Protein AF-A0A507ZYB2-F1 (afdb_monomer)

Secondary structure (DSSP, 8-state):
-----SS--EEEETTTTEEEEEEEETTEEEEEEEPPP----EEEEEEEE-SS-EEEEEEEEEE-TTS-EEEEEEEEETTSSSSB-STT-B-SSSEEEEEEEEETTTTEEEEEE-S-----S-------TTTS-EEEHHHHHHHHHHHHHHT---

Organism: NCBI:txid2576776

Structure (mmCIF, N/CA/C/O backbone):
data_AF-A0A507ZYB2-F1
#
_entry.id   AF-A0A507ZYB2-F1
#
loop_
_atom_site.group_PDB
_atom_site.id
_atom_site.type_symbol
_atom_site.label_atom_id
_atom_site.label_alt_id
_atom_site.label_comp_id
_atom_site.label_asym_id
_atom_site.label_entity_id
_atom_site.label_seq_id
_atom_site.pdbx_PDB_ins_code
_atom_site.Cartn_x
_atom_site.Cartn_y
_atom_site.Cartn_z
_atom_site.occupancy
_atom_site.B_iso_or_equiv
_atom_site.auth_seq_id
_atom_site.auth_comp_id
_atom_site.auth_asym_id
_atom_site.auth_atom_id
_atom_site.pdbx_PDB_model_num
ATOM 1 N N . MET A 1 1 ? -9.952 5.976 -28.959 1.00 31.30 1 MET A N 1
ATOM 2 C CA . MET A 1 1 ? -9.855 7.188 -28.115 1.00 31.30 1 MET A CA 1
ATOM 3 C C . MET A 1 1 ? -8.504 7.166 -27.420 1.00 31.30 1 MET A C 1
ATOM 5 O O . MET A 1 1 ? -8.215 6.143 -26.807 1.00 31.30 1 MET A O 1
ATOM 9 N N . PRO A 1 2 ? -7.665 8.209 -27.524 1.00 32.03 2 PRO A N 1
ATOM 10 C CA . PRO A 1 2 ? -6.425 8.258 -26.761 1.00 32.03 2 PRO A CA 1
ATOM 11 C C . PRO A 1 2 ? -6.791 8.475 -25.289 1.00 32.03 2 PRO A C 1
ATOM 13 O O . PRO A 1 2 ? -7.413 9.476 -24.935 1.00 32.03 2 PRO A O 1
ATOM 16 N N . ARG A 1 3 ? -6.480 7.497 -24.436 1.00 32.22 3 ARG A N 1
ATOM 17 C CA . ARG A 1 3 ? -6.636 7.625 -22.988 1.00 32.22 3 ARG A CA 1
ATOM 18 C C . ARG A 1 3 ? -5.565 8.598 -22.488 1.00 32.22 3 ARG A C 1
ATOM 20 O O . ARG A 1 3 ? -4.440 8.189 -22.238 1.00 32.22 3 ARG A O 1
ATOM 27 N N . LEU A 1 4 ? -5.912 9.875 -22.329 1.00 31.95 4 LEU A N 1
ATOM 28 C CA . LEU A 1 4 ? -5.226 10.729 -21.358 1.00 31.95 4 LEU A CA 1
ATOM 29 C C . LEU A 1 4 ? -5.661 10.255 -19.961 1.00 31.95 4 LEU A C 1
ATOM 31 O O . LEU A 1 4 ? -6.608 10.778 -19.383 1.00 31.95 4 LEU A O 1
ATOM 35 N N . GLY A 1 5 ? -5.036 9.189 -19.463 1.00 37.12 5 GLY A N 1
ATOM 36 C CA . GLY A 1 5 ? -5.221 8.691 -18.103 1.00 37.12 5 GLY A CA 1
ATOM 37 C C . GLY A 1 5 ? -3.975 9.008 -17.295 1.00 37.12 5 GLY A C 1
ATOM 38 O O . GLY A 1 5 ? -2.918 8.462 -17.572 1.00 37.12 5 GLY A O 1
ATOM 39 N N . LEU A 1 6 ? -4.094 9.889 -16.305 1.00 44.19 6 LEU A N 1
ATOM 40 C CA . LEU A 1 6 ? -3.002 10.316 -15.421 1.00 44.19 6 LEU A CA 1
ATOM 41 C C . LEU A 1 6 ? -2.435 9.201 -14.517 1.00 44.19 6 LEU A C 1
ATOM 43 O O . LEU A 1 6 ? -1.551 9.482 -13.715 1.00 44.19 6 LEU A O 1
ATOM 47 N N . TYR A 1 7 ? -2.894 7.953 -14.651 1.00 59.56 7 TYR A N 1
ATOM 48 C CA . TYR A 1 7 ? -2.364 6.801 -13.928 1.00 59.56 7 TYR A CA 1
ATOM 49 C C . TYR A 1 7 ? -2.423 5.535 -14.790 1.00 59.56 7 TYR A C 1
ATOM 51 O O . TYR A 1 7 ? -3.484 5.124 -15.260 1.00 59.56 7 TYR A O 1
ATOM 59 N N . ASP A 1 8 ? -1.254 4.933 -14.963 1.00 77.19 8 ASP A N 1
ATOM 60 C CA . ASP A 1 8 ? -1.041 3.563 -15.422 1.00 77.19 8 ASP A CA 1
ATOM 61 C C . ASP A 1 8 ? -1.868 2.564 -14.581 1.00 77.19 8 ASP A C 1
ATOM 63 O O . ASP A 1 8 ? -1.785 2.625 -13.346 1.00 77.19 8 ASP A O 1
ATOM 67 N N . PRO A 1 9 ? -2.655 1.651 -15.191 1.00 86.50 9 PRO A N 1
ATOM 68 C CA . PRO A 1 9 ? -3.398 0.630 -14.456 1.00 86.50 9 PRO A CA 1
ATOM 69 C C . PRO A 1 9 ? -2.505 -0.184 -13.515 1.00 86.50 9 PRO A C 1
ATOM 71 O O . PRO A 1 9 ? -1.405 -0.603 -13.883 1.00 86.50 9 PRO A O 1
ATOM 74 N N . MET A 1 10 ? -3.004 -0.437 -12.306 1.00 86.75 10 MET A N 1
ATOM 75 C CA . MET A 1 10 ? -2.364 -1.300 -11.320 1.00 86.75 10 MET A CA 1
ATOM 76 C C . MET A 1 10 ? -3.315 -2.432 -10.940 1.00 86.75 10 MET A C 1
ATOM 78 O O . MET A 1 10 ? -4.501 -2.205 -10.707 1.00 86.75 10 MET A O 1
ATOM 82 N N . TYR A 1 11 ? -2.776 -3.642 -10.874 1.00 88.50 11 TYR A N 1
ATOM 83 C CA . TYR A 1 11 ? -3.479 -4.864 -10.514 1.00 88.50 11 TYR A CA 1
ATOM 84 C C . TYR A 1 11 ? -2.784 -5.498 -9.310 1.00 88.50 11 TYR A C 1
ATOM 86 O O . TYR A 1 11 ? -1.564 -5.408 -9.197 1.00 88.50 11 TYR A O 1
ATOM 94 N N . PHE A 1 12 ? -3.539 -6.165 -8.443 1.00 85.38 12 PHE A N 1
ATOM 95 C CA . PHE A 1 12 ? -2.995 -6.992 -7.368 1.00 85.38 12 PHE A CA 1
ATOM 96 C C . PHE A 1 12 ? -3.521 -8.416 -7.528 1.00 85.38 12 PHE A C 1
ATOM 98 O O . PHE A 1 12 ? -4.735 -8.628 -7.577 1.00 85.38 12 PHE A O 1
ATOM 105 N N . ASP A 1 13 ? -2.614 -9.378 -7.670 1.00 86.62 13 ASP A N 1
ATOM 106 C CA . ASP A 1 13 ? -2.951 -10.795 -7.757 1.00 86.62 13 ASP A CA 1
ATOM 107 C C . ASP A 1 13 ? -3.044 -11.386 -6.352 1.00 86.62 13 ASP A C 1
ATOM 109 O O . ASP A 1 13 ? -2.031 -11.591 -5.690 1.00 86.62 13 ASP A O 1
ATOM 113 N N . LEU A 1 14 ? -4.267 -11.685 -5.914 1.00 80.38 14 LEU A N 1
ATOM 114 C CA . LEU A 1 14 ? -4.543 -12.253 -4.593 1.00 80.38 14 LEU A CA 1
ATOM 115 C C . LEU A 1 14 ? -3.978 -13.669 -4.397 1.00 80.38 14 LEU A C 1
ATOM 117 O O . LEU A 1 14 ? -3.872 -14.108 -3.259 1.00 80.38 14 LEU A O 1
ATOM 121 N N . ASN A 1 15 ? -3.647 -14.401 -5.468 1.00 83.69 15 ASN A N 1
ATOM 122 C CA . ASN A 1 15 ? -3.144 -15.774 -5.347 1.00 83.69 15 ASN A CA 1
ATOM 123 C C . ASN A 1 15 ? -1.641 -15.815 -5.064 1.00 83.69 15 ASN A C 1
ATOM 125 O O . ASN A 1 15 ? -1.170 -16.683 -4.336 1.00 83.69 15 ASN A O 1
ATOM 129 N N . CYS A 1 16 ? -0.899 -14.900 -5.688 1.00 81.69 16 CYS A N 1
ATOM 130 C CA . CYS A 1 16 ? 0.560 -14.837 -5.610 1.00 81.69 16 CYS A CA 1
ATOM 131 C C . CYS A 1 16 ? 1.061 -13.635 -4.797 1.00 81.69 16 CYS A C 1
ATOM 133 O O . CYS A 1 16 ? 2.266 -13.499 -4.619 1.00 81.69 16 CYS A O 1
ATOM 135 N N . GLU A 1 17 ? 0.154 -12.756 -4.363 1.00 84.00 17 GLU A N 1
ATOM 136 C CA . GLU A 1 17 ? 0.425 -11.512 -3.631 1.00 84.00 17 GLU A CA 1
ATOM 137 C C . GLU A 1 17 ? 1.366 -10.554 -4.380 1.00 84.00 17 GLU A C 1
ATOM 139 O O . GLU A 1 17 ? 2.169 -9.852 -3.780 1.00 84.00 17 GLU A O 1
ATOM 144 N N . ILE A 1 18 ? 1.264 -10.493 -5.714 1.00 87.56 18 ILE A N 1
ATOM 145 C CA . ILE A 1 18 ? 2.107 -9.641 -6.572 1.00 87.56 18 ILE A CA 1
ATOM 146 C C . ILE A 1 18 ? 1.293 -8.477 -7.136 1.00 87.56 18 ILE A C 1
ATOM 148 O O . ILE A 1 18 ? 0.177 -8.660 -7.629 1.00 87.56 18 ILE A O 1
ATOM 152 N N . PHE A 1 19 ? 1.883 -7.280 -7.143 1.00 89.69 19 PHE A N 1
ATOM 153 C CA . PHE A 1 19 ? 1.341 -6.137 -7.872 1.00 89.69 19 PHE A CA 1
ATOM 154 C C . PHE A 1 19 ? 1.850 -6.128 -9.316 1.00 89.69 19 PHE A C 1
ATOM 156 O O . PHE A 1 19 ? 3.032 -6.344 -9.574 1.00 89.69 19 PHE A O 1
ATOM 163 N N . TYR A 1 20 ? 0.980 -5.803 -10.267 1.00 91.56 20 TYR A N 1
ATOM 164 C CA . TYR A 1 20 ? 1.343 -5.557 -11.659 1.00 91.56 20 TYR A CA 1
ATOM 165 C C . TYR A 1 20 ? 0.981 -4.129 -12.029 1.00 91.56 20 TYR A C 1
ATOM 167 O O . TYR A 1 20 ? -0.182 -3.742 -11.941 1.00 91.56 20 TYR A O 1
ATOM 175 N N . LYS A 1 21 ? 1.962 -3.346 -12.473 1.00 91.44 21 LYS A N 1
ATOM 176 C CA . LYS A 1 21 ? 1.737 -2.006 -13.015 1.00 91.44 21 LYS A CA 1
ATOM 177 C C . LYS A 1 21 ? 1.902 -2.034 -14.530 1.00 91.44 21 LYS A C 1
ATOM 179 O O . LYS A 1 21 ? 2.972 -2.371 -15.022 1.00 91.44 21 LYS A O 1
ATOM 184 N N . GLU A 1 22 ? 0.869 -1.670 -15.273 1.00 91.81 22 GLU A N 1
ATOM 185 C CA . GLU A 1 22 ? 0.963 -1.528 -16.725 1.00 91.81 22 GLU A CA 1
ATOM 186 C C . GLU A 1 22 ? 1.703 -0.239 -17.069 1.00 91.81 22 GLU A C 1
ATOM 188 O O . GLU A 1 22 ? 1.252 0.838 -16.718 1.00 91.81 22 GLU A O 1
ATOM 193 N N . ILE A 1 23 ? 2.834 -0.325 -17.759 1.00 90.12 23 ILE A N 1
ATOM 194 C CA . ILE A 1 23 ? 3.549 0.846 -18.267 1.00 90.12 23 ILE A CA 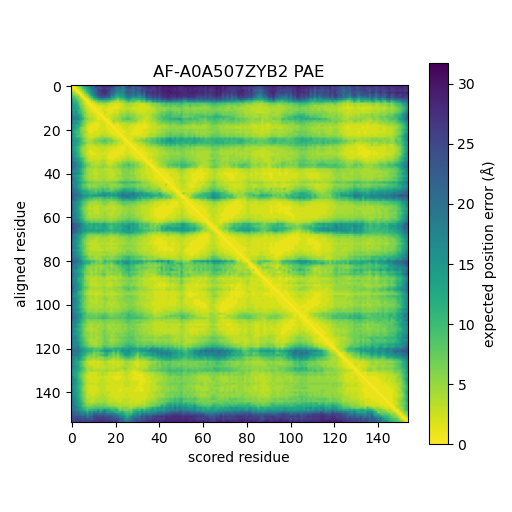1
ATOM 195 C C . ILE A 1 23 ? 3.255 0.969 -19.751 1.00 90.12 23 ILE A C 1
ATOM 197 O O . ILE A 1 23 ? 3.548 0.041 -20.504 1.00 90.12 23 ILE A O 1
ATOM 201 N N . ASN A 1 24 ? 2.723 2.120 -20.165 1.00 90.19 24 ASN A N 1
ATOM 202 C CA . ASN A 1 24 ? 2.509 2.460 -21.570 1.00 90.19 24 ASN A CA 1
ATOM 203 C C . ASN A 1 24 ? 3.079 3.853 -21.884 1.00 90.19 24 ASN A C 1
ATOM 205 O O . ASN A 1 24 ? 2.368 4.857 -21.890 1.00 90.19 24 ASN A O 1
ATOM 209 N N . SER A 1 25 ? 4.397 3.931 -22.077 1.00 84.31 25 SER A N 1
ATOM 210 C CA . SER A 1 25 ? 5.100 5.196 -22.320 1.00 84.31 25 SER A CA 1
ATOM 211 C C . SER A 1 25 ? 6.432 4.979 -23.036 1.00 84.31 25 SER A C 1
ATOM 213 O O . SER A 1 25 ? 7.039 3.919 -22.922 1.00 84.31 25 SER A O 1
ATOM 215 N N . ALA A 1 26 ? 6.904 5.986 -23.780 1.00 82.31 26 ALA A N 1
ATOM 216 C CA . ALA A 1 26 ? 8.187 5.966 -24.499 1.00 82.31 26 ALA A CA 1
ATOM 217 C C . ALA A 1 26 ? 8.395 4.733 -25.414 1.00 82.31 26 ALA A C 1
ATOM 219 O O . ALA A 1 26 ? 9.507 4.230 -25.555 1.00 82.31 26 ALA A O 1
ATOM 220 N N . GLY A 1 27 ? 7.315 4.228 -26.025 1.00 84.50 27 GLY A N 1
ATOM 221 C CA . GLY A 1 27 ? 7.343 3.021 -26.865 1.00 84.50 27 GLY A CA 1
ATOM 222 C C . GLY A 1 27 ? 7.430 1.702 -26.086 1.00 84.50 27 GLY A C 1
ATOM 223 O O . GLY A 1 27 ? 7.553 0.644 -26.698 1.00 84.50 27 GLY A O 1
ATOM 224 N N . ILE A 1 28 ? 7.361 1.748 -24.755 1.00 86.81 28 ILE A N 1
ATOM 225 C CA . ILE A 1 28 ? 7.290 0.582 -23.876 1.00 86.81 28 ILE A CA 1
ATOM 226 C C . ILE A 1 28 ? 5.822 0.331 -23.550 1.00 86.81 28 ILE A C 1
ATOM 228 O O . ILE A 1 28 ? 5.162 1.214 -23.006 1.00 86.81 28 ILE A O 1
ATOM 232 N N . HIS A 1 29 ? 5.340 -0.879 -23.839 1.00 93.00 29 HIS A N 1
ATOM 233 C CA . HIS A 1 29 ? 4.044 -1.374 -23.376 1.00 93.00 29 HIS A CA 1
ATOM 234 C C . HIS A 1 29 ? 4.236 -2.738 -22.711 1.00 93.00 29 HIS A C 1
ATOM 236 O O . HIS A 1 29 ? 4.411 -3.741 -23.399 1.00 93.00 29 HIS A O 1
ATOM 242 N N . LYS A 1 30 ? 4.316 -2.758 -21.376 1.00 93.81 30 LYS A N 1
ATOM 243 C CA . LYS A 1 30 ? 4.640 -3.957 -20.580 1.00 93.81 30 LYS A CA 1
ATOM 244 C C . LYS A 1 30 ? 3.925 -3.947 -19.230 1.00 93.81 30 LYS A C 1
ATOM 246 O O . LYS A 1 30 ? 3.518 -2.889 -18.754 1.00 93.81 30 LYS A O 1
ATOM 251 N N . LEU A 1 31 ? 3.831 -5.108 -18.587 1.00 94.31 31 LEU A N 1
ATOM 252 C CA . LEU A 1 31 ? 3.466 -5.219 -17.174 1.00 94.31 31 LEU A CA 1
ATOM 253 C C . LEU A 1 31 ? 4.731 -5.266 -16.324 1.00 94.31 31 LEU A C 1
ATOM 255 O O . LEU A 1 31 ? 5.637 -6.047 -16.589 1.00 94.31 31 LEU A O 1
ATOM 259 N N . VAL A 1 32 ? 4.783 -4.453 -15.278 1.00 93.62 32 VAL A N 1
ATOM 260 C CA . VAL A 1 32 ? 5.876 -4.448 -14.309 1.00 93.62 32 VAL A CA 1
ATOM 261 C C . VAL A 1 32 ? 5.410 -5.177 -13.061 1.00 93.62 32 VAL A C 1
ATOM 263 O O . VAL A 1 32 ? 4.517 -4.689 -12.369 1.00 93.62 32 VAL A O 1
ATOM 266 N N . SER A 1 33 ? 6.001 -6.335 -12.778 1.00 93.50 33 SER A N 1
ATOM 267 C CA . SER A 1 33 ? 5.789 -7.063 -11.532 1.00 93.50 33 SER A CA 1
ATOM 268 C C . SER A 1 33 ? 6.526 -6.360 -10.397 1.00 93.50 33 SER A C 1
ATOM 270 O O . SER A 1 33 ? 7.749 -6.179 -10.442 1.00 93.50 33 SER A O 1
ATOM 272 N N . LEU A 1 34 ? 5.776 -5.991 -9.372 1.00 89.81 34 LEU A N 1
ATOM 273 C CA . LEU A 1 34 ? 6.245 -5.353 -8.159 1.00 89.81 34 LEU A CA 1
ATOM 274 C C . LEU A 1 34 ? 5.909 -6.302 -7.005 1.00 89.81 34 LEU A C 1
ATOM 276 O O . LEU A 1 34 ? 4.730 -6.443 -6.665 1.00 89.81 34 LEU A O 1
ATOM 280 N N . PRO A 1 35 ? 6.907 -6.995 -6.429 1.00 85.81 35 PRO A N 1
ATOM 281 C CA . PRO A 1 35 ? 6.658 -7.770 -5.228 1.00 85.81 35 PRO A CA 1
ATOM 282 C C . PRO A 1 35 ? 6.159 -6.837 -4.112 1.00 85.81 35 PRO A C 1
ATOM 284 O O . PRO A 1 35 ? 6.501 -5.643 -4.108 1.00 85.81 35 PRO A O 1
ATOM 287 N N . PRO A 1 36 ? 5.356 -7.365 -3.180 1.00 81.00 36 PRO A N 1
ATOM 288 C CA . PRO A 1 36 ? 4.885 -6.606 -2.039 1.00 81.00 36 PRO A CA 1
ATOM 289 C C . PRO A 1 36 ? 6.086 -6.097 -1.245 1.00 81.00 36 PRO A C 1
ATOM 291 O O . PRO A 1 36 ? 7.145 -6.734 -1.191 1.00 81.00 36 PRO A O 1
ATOM 294 N N . LYS A 1 37 ? 5.944 -4.908 -0.665 1.00 80.50 37 LYS A N 1
ATOM 295 C CA . LYS A 1 37 ? 6.970 -4.390 0.233 1.00 80.50 37 LYS A CA 1
ATOM 296 C C . LYS A 1 37 ? 6.705 -4.965 1.606 1.00 80.50 37 LYS A C 1
ATOM 298 O O . LYS A 1 37 ? 5.617 -4.773 2.122 1.00 80.50 37 LYS A O 1
ATOM 303 N N . ASP A 1 38 ? 7.724 -5.575 2.191 1.00 82.94 38 ASP A N 1
ATOM 304 C CA . ASP A 1 38 ? 7.687 -5.963 3.594 1.00 82.94 38 ASP A CA 1
ATOM 305 C C . ASP A 1 38 ? 7.676 -4.689 4.454 1.00 82.94 38 ASP A C 1
ATOM 307 O O . ASP A 1 38 ? 8.662 -3.941 4.505 1.00 82.94 38 ASP A O 1
ATOM 311 N N . ILE A 1 39 ? 6.516 -4.377 5.033 1.00 90.56 39 ILE A N 1
ATOM 312 C CA . ILE A 1 39 ? 6.329 -3.236 5.926 1.00 90.56 39 ILE A CA 1
ATOM 313 C C . ILE A 1 39 ? 6.089 -3.777 7.334 1.00 90.56 39 ILE A C 1
ATOM 315 O O . ILE A 1 39 ? 5.036 -4.336 7.628 1.00 90.56 39 ILE A O 1
ATOM 319 N N . ASP A 1 40 ? 7.046 -3.532 8.229 1.00 94.19 40 ASP A N 1
ATOM 320 C CA . ASP A 1 40 ? 6.930 -3.893 9.643 1.00 94.19 40 ASP A CA 1
ATOM 321 C C . ASP A 1 40 ? 5.960 -2.943 10.370 1.00 94.19 40 ASP A C 1
ATOM 323 O O . ASP A 1 40 ? 6.327 -1.886 10.901 1.00 94.19 40 ASP A O 1
ATOM 327 N N . TRP A 1 41 ? 4.675 -3.286 10.312 1.00 95.81 41 TRP A N 1
ATOM 328 C CA . TRP A 1 41 ? 3.602 -2.519 10.924 1.00 95.81 41 TRP A CA 1
ATOM 329 C C . TRP A 1 41 ? 3.519 -2.744 12.432 1.00 95.81 41 TRP A C 1
ATOM 331 O O . TRP A 1 41 ? 3.269 -3.842 12.924 1.00 95.81 41 TRP A O 1
ATOM 341 N N . ASN A 1 42 ? 3.564 -1.652 13.189 1.00 97.44 42 ASN A N 1
ATOM 342 C CA . ASN A 1 42 ? 3.228 -1.652 14.605 1.00 97.44 42 ASN A CA 1
ATOM 343 C C . ASN A 1 42 ? 1.746 -1.297 14.798 1.00 97.44 42 ASN A C 1
ATOM 345 O O . ASN A 1 42 ? 1.378 -0.114 14.806 1.00 97.44 42 ASN A O 1
ATOM 349 N N . ILE A 1 43 ? 0.905 -2.323 14.959 1.00 96.75 43 ILE A N 1
ATOM 350 C CA . ILE A 1 43 ? -0.527 -2.166 15.243 1.00 96.75 43 ILE A CA 1
ATOM 351 C C . ILE A 1 43 ? -0.708 -1.529 16.625 1.00 96.75 43 ILE A C 1
ATOM 353 O O . ILE A 1 43 ? -0.206 -2.008 17.643 1.00 96.75 43 ILE A O 1
ATOM 357 N N . LYS A 1 44 ? -1.445 -0.421 16.665 1.00 97.38 44 LYS A N 1
ATOM 358 C CA . LYS A 1 44 ? -1.735 0.336 17.882 1.00 97.38 44 LYS A CA 1
ATOM 359 C C . LYS A 1 44 ? -3.089 -0.071 18.454 1.00 97.38 44 LYS A C 1
ATOM 361 O O . LYS A 1 44 ? -3.950 -0.599 17.766 1.00 97.38 44 LYS A O 1
ATOM 366 N N . LYS A 1 45 ? -3.297 0.253 19.732 1.00 94.38 45 LYS A N 1
ATOM 367 C CA . LYS A 1 45 ? -4.590 0.078 20.419 1.00 94.38 45 LYS A CA 1
ATOM 368 C C . LYS A 1 45 ? -5.633 1.134 20.034 1.00 94.38 45 LYS A C 1
ATOM 370 O O . LYS A 1 45 ? -6.765 1.060 20.490 1.00 94.38 45 LYS A O 1
ATOM 375 N N . GLU A 1 46 ? -5.231 2.151 19.275 1.00 97.31 46 GLU A N 1
ATOM 376 C CA . GLU A 1 46 ? -6.125 3.217 18.833 1.00 97.31 46 GLU A CA 1
ATOM 377 C C . GLU A 1 46 ? -7.087 2.673 17.777 1.00 97.31 46 GLU A C 1
ATOM 379 O O . GLU A 1 46 ? -6.652 2.178 16.733 1.00 97.31 46 GLU A O 1
ATOM 384 N N . THR A 1 47 ? -8.385 2.811 18.045 1.00 95.44 47 THR A N 1
ATOM 385 C CA . THR A 1 47 ? -9.446 2.486 17.095 1.00 95.44 47 THR A CA 1
ATOM 386 C C . THR A 1 47 ? -10.276 3.720 16.765 1.00 95.44 47 THR A C 1
ATOM 388 O O . THR A 1 47 ? -10.322 4.705 17.511 1.00 95.44 47 THR A O 1
ATOM 391 N N . ARG A 1 48 ? -10.903 3.694 15.592 1.00 93.44 48 ARG A N 1
ATOM 392 C CA . ARG A 1 48 ? -11.840 4.708 15.120 1.00 93.44 48 ARG A CA 1
ATOM 393 C C . ARG A 1 48 ? -13.053 3.996 14.547 1.00 93.44 48 ARG A C 1
ATOM 395 O O . ARG A 1 48 ? -12.934 3.244 13.591 1.00 93.44 48 ARG A O 1
ATOM 402 N N . ILE A 1 49 ? -14.223 4.291 15.093 1.00 87.69 49 ILE A N 1
ATOM 403 C CA . ILE A 1 49 ? -15.485 3.768 14.573 1.00 87.69 49 ILE A CA 1
ATOM 404 C C . ILE A 1 49 ? -15.999 4.735 13.507 1.00 87.69 49 ILE A C 1
ATOM 406 O O . ILE A 1 49 ? -16.122 5.938 13.751 1.00 87.69 49 ILE A O 1
ATOM 410 N N . THR A 1 50 ? -16.272 4.213 12.317 1.00 81.75 50 THR A N 1
ATOM 411 C CA . THR A 1 50 ? -17.085 4.893 11.301 1.00 81.75 50 THR A CA 1
ATOM 412 C C . THR A 1 50 ? -18.506 4.331 11.344 1.00 81.75 50 THR A C 1
ATOM 414 O O . THR A 1 50 ? -18.767 3.370 12.062 1.00 81.75 50 THR A O 1
ATOM 417 N N . SER A 1 51 ? -19.447 4.920 10.604 1.00 73.56 51 SER A N 1
ATOM 418 C CA . SER A 1 51 ? -20.828 4.418 10.570 1.00 73.56 51 SER A CA 1
ATOM 419 C C . SER A 1 51 ? -20.940 2.968 10.084 1.00 73.56 51 SER A C 1
ATOM 421 O O . SER A 1 51 ? -21.893 2.293 10.460 1.00 73.56 51 SER A O 1
ATOM 423 N N . ASP A 1 52 ? -19.966 2.501 9.297 1.00 82.00 52 ASP A N 1
ATOM 424 C CA . ASP A 1 52 ? -20.055 1.243 8.556 1.00 82.00 52 ASP A CA 1
ATOM 425 C C . ASP A 1 52 ? -18.997 0.202 8.973 1.00 82.00 52 ASP A C 1
ATOM 427 O O . ASP A 1 52 ? -19.174 -0.981 8.700 1.00 82.00 52 ASP A O 1
ATOM 431 N N . TYR A 1 53 ? -17.893 0.616 9.610 1.00 87.88 53 TYR A N 1
ATOM 432 C CA . TYR A 1 53 ? -16.770 -0.269 9.960 1.00 87.88 53 TYR A CA 1
ATOM 433 C C . TYR A 1 53 ? -15.890 0.287 11.089 1.00 87.88 53 TYR A C 1
ATOM 435 O O . TYR A 1 53 ? -15.752 1.507 11.264 1.00 87.88 53 TYR A O 1
ATOM 443 N N . GLU A 1 54 ? -15.249 -0.621 11.831 1.00 93.12 54 GLU A N 1
ATOM 444 C CA . GLU A 1 54 ? -14.199 -0.296 12.797 1.00 93.12 54 GLU A CA 1
ATOM 445 C C . GLU A 1 54 ? -12.833 -0.221 12.103 1.00 93.12 54 GLU A C 1
ATOM 447 O O . GLU A 1 54 ? -12.459 -1.088 11.309 1.00 93.12 54 GLU A O 1
ATOM 452 N N . LEU A 1 55 ? -12.089 0.844 12.399 1.00 94.81 55 LEU A N 1
ATOM 453 C CA . LEU A 1 55 ? -10.740 1.075 11.909 1.00 94.81 55 LEU A CA 1
ATOM 454 C C . LEU A 1 55 ? -9.728 0.941 13.039 1.00 94.81 55 LEU A C 1
ATOM 456 O O . LEU A 1 55 ? -9.889 1.535 14.105 1.00 94.81 55 LEU A O 1
ATOM 460 N N . PHE A 1 56 ? -8.632 0.259 12.753 1.00 96.75 56 PHE A N 1
ATOM 461 C CA . PHE A 1 56 ? -7.483 0.088 13.628 1.00 96.75 56 PHE A CA 1
ATOM 462 C C . PHE A 1 56 ? -6.312 0.884 13.074 1.00 96.75 56 PHE A C 1
ATOM 464 O O . PHE A 1 56 ? -6.105 0.949 11.861 1.00 96.75 56 PHE A O 1
ATOM 471 N N . LYS A 1 57 ? -5.536 1.502 13.960 1.00 97.62 57 LYS A N 1
ATOM 472 C CA . LYS A 1 57 ? -4.352 2.257 13.559 1.00 97.62 57 LYS A CA 1
ATOM 473 C C . LYS A 1 57 ? -3.119 1.363 13.515 1.00 97.62 57 LYS A C 1
ATOM 475 O O . LYS A 1 57 ? -2.853 0.618 14.456 1.00 97.62 57 LYS A O 1
ATOM 480 N N . ALA A 1 58 ? -2.300 1.527 12.486 1.00 97.75 58 ALA A N 1
ATOM 481 C CA . ALA A 1 58 ? -0.950 0.985 12.425 1.00 97.75 58 ALA A CA 1
ATOM 482 C C . ALA A 1 58 ? 0.054 2.081 12.063 1.00 97.75 58 ALA A C 1
ATOM 484 O O . ALA A 1 58 ? -0.267 3.051 11.375 1.00 97.75 58 ALA A O 1
ATOM 485 N N . GLU A 1 59 ? 1.284 1.938 12.542 1.00 97.94 59 GLU A N 1
ATOM 486 C CA . GLU A 1 59 ? 2.377 2.854 12.224 1.00 97.94 59 GLU A CA 1
ATOM 487 C C . GLU A 1 59 ? 3.603 2.058 11.788 1.00 97.94 59 GLU A C 1
ATOM 489 O O . GLU A 1 59 ? 3.909 1.033 12.389 1.00 97.94 59 GLU A O 1
ATOM 494 N N . ALA A 1 60 ? 4.328 2.553 10.790 1.00 96.81 60 ALA A N 1
ATOM 495 C CA . ALA A 1 60 ? 5.581 1.958 10.340 1.00 96.81 60 ALA A CA 1
ATOM 496 C C . ALA A 1 60 ? 6.613 3.041 10.005 1.00 96.81 60 ALA A C 1
ATOM 498 O O . ALA A 1 60 ? 6.279 4.210 9.768 1.00 96.81 60 ALA A O 1
ATOM 499 N N . MET A 1 61 ? 7.883 2.644 9.988 1.00 95.50 61 MET A N 1
ATOM 500 C CA . MET A 1 61 ? 8.993 3.469 9.524 1.00 95.50 61 MET A CA 1
ATOM 501 C C . MET A 1 61 ? 9.749 2.693 8.454 1.00 95.50 61 MET A C 1
ATOM 503 O O . MET A 1 61 ? 10.281 1.627 8.737 1.00 95.50 61 MET A O 1
ATOM 507 N N . VAL A 1 62 ? 9.802 3.235 7.240 1.00 92.50 62 VAL A N 1
ATOM 508 C CA . VAL A 1 62 ? 10.448 2.582 6.098 1.00 92.50 62 VAL A CA 1
ATOM 509 C C . VAL A 1 62 ? 11.669 3.387 5.682 1.00 92.50 62 VAL A C 1
ATOM 511 O O . VAL A 1 62 ? 11.567 4.590 5.415 1.00 92.50 62 VAL A O 1
ATOM 514 N N . ASP A 1 63 ? 12.822 2.729 5.613 1.00 90.06 63 ASP A N 1
ATOM 515 C CA . ASP A 1 63 ? 14.036 3.326 5.066 1.00 90.06 63 ASP A CA 1
ATOM 516 C C . ASP A 1 63 ? 13.944 3.378 3.535 1.00 90.06 63 ASP A C 1
ATOM 518 O O . ASP A 1 63 ? 13.528 2.428 2.871 1.00 90.06 63 ASP A O 1
ATOM 522 N N . ASN A 1 64 ? 14.324 4.508 2.949 1.00 80.19 64 ASN A N 1
ATOM 523 C CA . ASN A 1 64 ? 14.467 4.634 1.509 1.00 80.19 64 ASN A CA 1
ATOM 524 C C . ASN A 1 64 ? 15.904 4.291 1.087 1.00 80.19 64 ASN A C 1
ATOM 526 O O . ASN A 1 64 ? 16.863 4.458 1.842 1.00 80.19 64 ASN A O 1
ATOM 530 N N . ASN A 1 65 ? 16.074 3.884 -0.172 1.00 72.56 65 ASN A N 1
ATOM 531 C CA . ASN A 1 65 ? 17.372 3.473 -0.726 1.00 72.56 65 ASN A CA 1
ATOM 532 C C . ASN A 1 65 ? 18.443 4.587 -0.744 1.00 72.56 65 ASN A C 1
ATOM 534 O O . ASN A 1 65 ? 19.581 4.340 -1.129 1.00 72.56 65 ASN A O 1
ATOM 538 N N . LYS A 1 66 ? 18.089 5.823 -0.372 1.00 75.50 66 LYS A N 1
ATOM 539 C CA . LYS A 1 66 ? 18.982 6.988 -0.291 1.00 75.50 66 LYS A CA 1
ATOM 540 C C . LYS A 1 66 ? 19.271 7.405 1.161 1.00 75.50 66 LYS A C 1
ATOM 542 O O . LYS A 1 66 ? 19.750 8.513 1.383 1.00 75.50 66 LYS A O 1
ATOM 547 N N . GLY A 1 67 ? 18.973 6.546 2.142 1.00 79.62 67 GLY A N 1
ATOM 548 C CA . GLY A 1 67 ? 19.216 6.797 3.570 1.00 79.62 67 GLY A CA 1
ATOM 549 C C . GLY A 1 67 ? 18.196 7.724 4.240 1.00 79.62 67 GLY A C 1
ATOM 550 O O . GLY A 1 67 ? 18.399 8.163 5.371 1.00 79.62 67 GLY A O 1
ATOM 551 N N . GLY A 1 68 ? 17.108 8.050 3.547 1.00 87.62 68 GLY A N 1
ATOM 552 C CA . GLY A 1 68 ? 15.968 8.743 4.123 1.00 87.62 68 GLY A CA 1
ATOM 553 C C . GLY A 1 68 ? 14.986 7.793 4.806 1.00 87.62 68 GLY A C 1
ATOM 554 O O . GLY A 1 68 ? 15.044 6.585 4.630 1.00 87.62 68 GLY A O 1
ATOM 555 N N . LYS A 1 6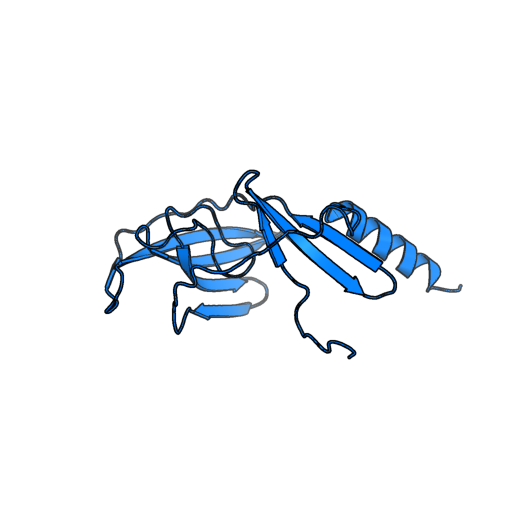9 ? 14.068 8.355 5.585 1.00 92.88 69 LYS A N 1
ATOM 556 C CA . LYS A 1 69 ? 13.076 7.662 6.398 1.00 92.88 69 LYS A CA 1
ATOM 557 C C . LYS A 1 69 ? 11.693 8.180 6.058 1.00 92.88 69 LYS A C 1
ATOM 559 O O . LYS A 1 69 ? 11.462 9.390 6.026 1.00 92.88 69 LYS A O 1
ATOM 564 N N . THR A 1 70 ? 10.780 7.250 5.844 1.00 94.19 70 THR A N 1
ATOM 565 C CA . THR A 1 70 ? 9.382 7.532 5.549 1.00 94.19 70 THR A CA 1
ATOM 566 C C . THR A 1 70 ? 8.538 7.028 6.701 1.00 94.19 70 THR A C 1
ATOM 568 O O 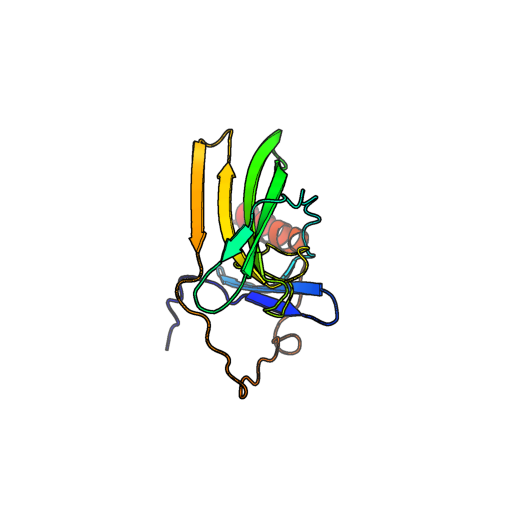. THR A 1 70 ? 8.521 5.831 6.985 1.00 94.19 70 THR A O 1
ATOM 571 N N . LYS A 1 71 ? 7.837 7.943 7.370 1.00 96.06 71 LYS A N 1
ATOM 572 C CA . LYS A 1 71 ? 6.852 7.587 8.388 1.00 96.06 71 LYS A CA 1
ATOM 573 C C . LYS A 1 71 ? 5.529 7.271 7.704 1.00 96.06 71 LYS A C 1
ATOM 575 O O . LYS A 1 71 ? 5.031 8.087 6.928 1.00 96.06 71 LYS A O 1
ATOM 580 N N . LEU A 1 72 ? 4.960 6.123 8.043 1.00 96.25 72 LEU A N 1
ATOM 581 C CA . LEU A 1 72 ? 3.651 5.680 7.589 1.00 96.25 72 LEU A CA 1
ATOM 582 C C . LEU A 1 72 ? 2.694 5.618 8.777 1.00 96.25 72 LEU A C 1
ATOM 584 O O . LEU A 1 72 ? 3.051 5.127 9.849 1.00 96.25 72 LEU A O 1
ATOM 588 N N . VAL A 1 73 ? 1.476 6.112 8.580 1.00 97.25 73 VAL A N 1
ATOM 589 C CA . VAL A 1 73 ? 0.359 5.926 9.511 1.00 97.25 73 VAL A CA 1
ATOM 590 C C . VAL A 1 73 ? -0.829 5.437 8.703 1.00 97.25 73 VAL A C 1
ATOM 592 O O . VAL A 1 73 ? -1.322 6.169 7.848 1.00 97.25 73 VAL A O 1
ATOM 595 N N . ALA A 1 74 ? -1.271 4.216 8.971 1.00 96.62 74 ALA A N 1
ATOM 596 C CA . ALA A 1 74 ? -2.391 3.585 8.295 1.00 96.62 74 ALA A CA 1
ATOM 597 C C . ALA A 1 74 ? -3.588 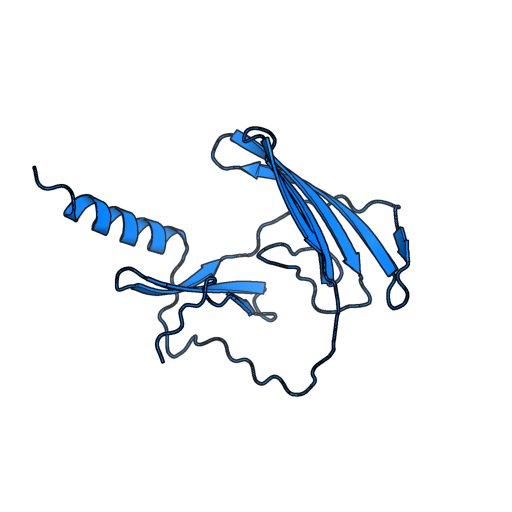3.443 9.238 1.00 96.62 74 ALA A C 1
ATOM 599 O O . ALA A 1 74 ? -3.420 3.208 10.437 1.00 96.62 74 ALA A O 1
ATOM 600 N N . TRP A 1 75 ? -4.789 3.547 8.677 1.00 96.12 75 TRP A N 1
ATOM 601 C CA . TRP A 1 75 ? -6.013 3.037 9.283 1.00 96.12 75 TRP A CA 1
ATOM 602 C C . TRP A 1 75 ? -6.556 1.915 8.405 1.00 96.12 75 TRP A C 1
ATOM 604 O O . TRP A 1 75 ? -6.671 2.084 7.190 1.00 96.12 75 TRP A O 1
ATOM 614 N N . PHE A 1 76 ? -6.863 0.774 9.014 1.00 95.38 76 PHE A N 1
ATOM 615 C CA . PHE A 1 76 ? -7.311 -0.422 8.306 1.00 95.38 76 PHE A CA 1
ATOM 616 C C . PHE A 1 76 ? -8.507 -1.070 9.001 1.00 95.38 76 PHE A C 1
ATOM 618 O O . PHE A 1 76 ? -8.687 -0.891 10.204 1.00 95.38 76 PHE A O 1
ATOM 625 N N . SER A 1 77 ? -9.316 -1.823 8.255 1.00 94.25 77 SER A N 1
ATOM 626 C CA . SER A 1 77 ? -10.469 -2.549 8.796 1.00 94.25 77 SER A CA 1
ATOM 627 C C . SER A 1 77 ? -10.399 -4.043 8.463 1.00 94.25 77 SER A C 1
ATOM 629 O O . SER A 1 77 ? -10.475 -4.386 7.281 1.00 94.25 77 SER A O 1
ATOM 631 N N . PRO A 1 78 ? -10.308 -4.938 9.467 1.00 91.62 78 PRO A N 1
ATOM 632 C CA . PRO A 1 78 ? -10.385 -6.390 9.277 1.00 91.62 78 PRO A CA 1
ATOM 633 C C . PRO A 1 78 ? -11.698 -6.869 8.651 1.00 91.62 78 PRO A C 1
ATOM 635 O O . PRO A 1 78 ? -11.717 -7.901 7.986 1.00 91.62 78 PRO A O 1
ATOM 638 N N . ASP A 1 79 ? -12.781 -6.110 8.835 1.00 89.38 79 ASP A N 1
ATOM 639 C CA . ASP A 1 79 ? -14.113 -6.445 8.317 1.00 89.38 79 ASP A CA 1
ATOM 640 C C . ASP A 1 79 ? -14.233 -6.224 6.801 1.00 89.38 79 ASP A C 1
ATOM 642 O O . ASP A 1 79 ? -15.192 -6.670 6.168 1.00 89.38 79 ASP A O 1
ATOM 646 N N . LEU A 1 80 ? -13.258 -5.533 6.204 1.00 86.75 80 LEU A N 1
ATOM 647 C CA . LEU A 1 80 ? -13.222 -5.211 4.786 1.00 86.75 80 LEU A CA 1
ATOM 648 C C . LEU A 1 80 ? -12.104 -6.010 4.104 1.00 86.75 80 LEU A C 1
ATOM 650 O O . LEU A 1 80 ? -10.948 -5.595 4.149 1.00 86.75 80 LEU A O 1
ATOM 654 N N . PRO A 1 81 ? -12.408 -7.143 3.448 1.00 76.31 81 PRO A N 1
ATOM 655 C CA . PRO A 1 81 ? -11.469 -7.774 2.533 1.00 76.31 81 PRO A CA 1
ATOM 656 C C . PRO A 1 81 ? -11.420 -6.988 1.213 1.00 76.31 81 PRO A C 1
ATOM 658 O O . PRO A 1 81 ? -12.436 -6.409 0.808 1.00 76.31 81 PRO A O 1
ATOM 661 N N . PRO A 1 82 ? -10.303 -7.020 0.466 1.00 74.69 82 PRO A N 1
ATOM 662 C CA . PRO A 1 82 ? -9.031 -7.728 0.712 1.00 74.69 82 PRO A CA 1
ATOM 663 C C . PRO A 1 82 ? -7.973 -6.923 1.508 1.00 74.69 82 PRO A C 1
ATOM 665 O O . PRO A 1 82 ? -8.091 -5.713 1.669 1.00 74.69 82 PRO A O 1
ATOM 668 N N . ASN A 1 83 ? -6.901 -7.599 1.949 1.00 82.38 83 ASN A N 1
ATOM 669 C CA . ASN A 1 83 ? -5.812 -7.080 2.805 1.00 82.38 83 ASN A CA 1
ATOM 670 C C . ASN A 1 83 ? -4.814 -6.140 2.088 1.00 82.38 83 ASN A C 1
ATOM 672 O O . ASN A 1 83 ? -3.598 -6.271 2.230 1.00 82.38 83 ASN A O 1
ATOM 676 N N . PHE A 1 84 ? -5.305 -5.215 1.267 1.00 82.75 84 PHE A N 1
ATOM 677 C CA . PHE A 1 84 ? -4.466 -4.223 0.596 1.00 82.75 84 PHE A CA 1
ATOM 678 C C . PHE A 1 84 ? -5.076 -2.826 0.671 1.00 82.75 84 PHE A C 1
ATOM 680 O O . PHE A 1 84 ? -6.240 -2.642 1.019 1.00 82.75 84 PHE A O 1
ATOM 687 N N . GLY A 1 85 ? -4.259 -1.824 0.372 1.00 82.44 85 GLY A N 1
ATOM 688 C CA . GLY A 1 85 ? -4.61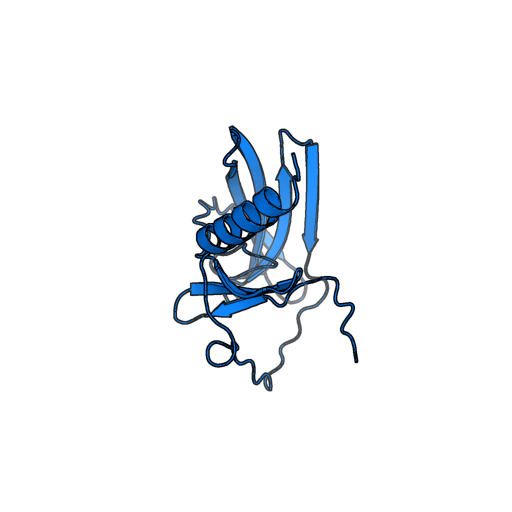9 -0.417 0.390 1.00 82.44 85 GLY A CA 1
ATOM 689 C C . GLY A 1 85 ? -4.442 0.285 -0.949 1.00 82.44 85 GLY A C 1
ATOM 690 O O . GLY A 1 85 ? -4.081 -0.327 -1.954 1.00 82.44 85 GLY A O 1
ATOM 691 N N . PRO A 1 86 ? -4.646 1.609 -0.969 1.00 79.62 86 PRO A N 1
ATOM 692 C CA . PRO A 1 86 ? -4.258 2.443 -2.093 1.00 79.62 86 PRO A CA 1
ATOM 693 C C . PRO A 1 86 ? -2.764 2.291 -2.416 1.00 79.62 86 PRO A C 1
ATOM 695 O O . PRO A 1 86 ? -1.920 2.327 -1.525 1.00 79.62 86 PRO A O 1
ATOM 698 N N . GLY A 1 87 ? -2.417 2.181 -3.699 1.00 80.31 87 GLY A N 1
ATOM 699 C CA . GLY A 1 87 ? -1.024 2.037 -4.124 1.00 80.31 87 GLY A CA 1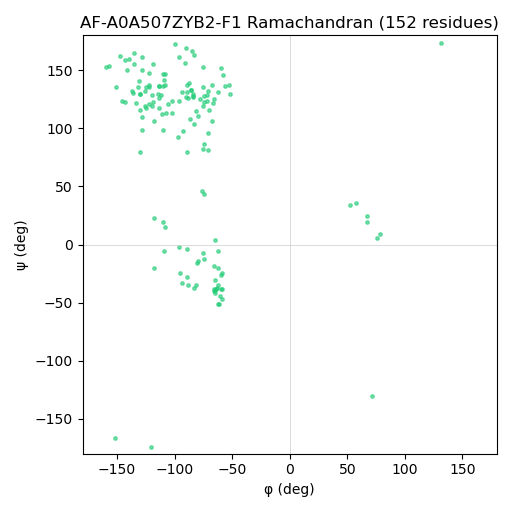
ATOM 700 C C . GLY A 1 87 ? -0.444 0.660 -3.790 1.00 80.31 87 GLY A C 1
ATOM 701 O O . GLY A 1 87 ? -1.039 -0.353 -4.132 1.00 80.31 87 GLY A O 1
ATOM 702 N N . LEU A 1 88 ? 0.739 0.636 -3.167 1.00 83.44 88 LEU A N 1
ATOM 703 C CA . LEU A 1 88 ? 1.482 -0.590 -2.823 1.00 83.44 88 LEU A CA 1
ATOM 704 C C . LEU A 1 88 ? 1.502 -0.857 -1.307 1.00 83.44 88 LEU A C 1
ATOM 706 O O . LEU A 1 88 ? 2.406 -1.530 -0.825 1.00 83.44 88 LEU A O 1
ATOM 710 N N . PHE A 1 89 ? 0.588 -0.255 -0.539 1.00 88.81 89 PHE A N 1
ATOM 711 C CA . PHE A 1 89 ? 0.492 -0.498 0.902 1.00 88.81 89 PHE A CA 1
ATOM 712 C C . PHE A 1 89 ? -0.347 -1.755 1.159 1.00 88.81 89 PHE A C 1
ATOM 714 O O . PHE A 1 89 ? -1.466 -1.871 0.659 1.00 88.81 89 PHE A O 1
ATOM 721 N N . ASN A 1 90 ? 0.194 -2.682 1.938 1.00 89.31 90 ASN A N 1
ATOM 722 C CA . ASN A 1 90 ? -0.347 -4.015 2.204 1.00 89.31 90 ASN A CA 1
ATOM 723 C C . ASN A 1 90 ? 0.110 -4.501 3.598 1.00 89.31 90 ASN A C 1
ATOM 725 O O . ASN A 1 90 ? 0.594 -3.700 4.400 1.00 89.31 90 ASN A O 1
ATOM 729 N N . ASP A 1 91 ? -0.061 -5.796 3.875 1.00 88.12 91 ASP A N 1
ATOM 730 C CA . ASP A 1 91 ? 0.428 -6.504 5.074 1.00 88.12 91 ASP A CA 1
ATOM 731 C C . ASP A 1 91 ? -0.221 -6.083 6.400 1.00 88.12 91 ASP A C 1
ATOM 733 O O . ASP A 1 91 ? 0.319 -6.292 7.486 1.00 88.12 91 ASP A O 1
ATOM 737 N N . LEU A 1 92 ? -1.438 -5.540 6.321 1.00 92.25 92 LEU A N 1
ATOM 738 C CA . LEU A 1 92 ? -2.327 -5.373 7.469 1.00 92.25 92 LEU A CA 1
ATOM 739 C C . LEU A 1 92 ? -3.500 -6.360 7.375 1.00 92.25 92 LEU A C 1
ATOM 741 O O . LEU A 1 92 ? -3.941 -6.680 6.270 1.00 92.25 92 LEU A O 1
ATOM 745 N N . PRO A 1 93 ? -4.025 -6.862 8.510 1.00 90.81 93 PRO A N 1
ATOM 746 C CA . PRO A 1 93 ? -5.159 -7.778 8.508 1.00 90.81 93 PRO A CA 1
ATOM 747 C C . PRO A 1 93 ? -6.450 -7.003 8.219 1.00 90.81 93 PRO A C 1
ATOM 749 O O . PRO A 1 93 ? -7.167 -6.610 9.136 1.00 90.81 93 PRO A O 1
ATOM 752 N N . GLY A 1 94 ? -6.706 -6.749 6.936 1.00 90.25 94 GLY A N 1
ATOM 753 C CA . GLY A 1 94 ? -7.855 -6.011 6.423 1.00 90.25 94 GLY A CA 1
ATOM 754 C C . GLY A 1 94 ? -7.477 -4.926 5.415 1.00 90.25 94 GLY A C 1
ATOM 755 O O . GLY A 1 94 ? -6.302 -4.632 5.190 1.00 90.25 94 GLY A O 1
ATOM 756 N N . MET A 1 95 ? -8.482 -4.304 4.806 1.00 91.62 95 MET A N 1
ATOM 757 C CA . MET A 1 95 ? -8.280 -3.238 3.827 1.00 91.62 95 MET A CA 1
ATOM 758 C C . MET A 1 95 ? -7.776 -1.963 4.506 1.00 91.62 95 MET A C 1
ATOM 760 O O . MET A 1 95 ? -8.353 -1.497 5.492 1.00 91.62 95 MET A O 1
ATOM 764 N N . ILE A 1 96 ? -6.731 -1.358 3.941 1.00 93.94 96 ILE A N 1
ATOM 765 C CA . ILE A 1 96 ? -6.228 -0.051 4.380 1.00 93.94 96 ILE A CA 1
ATOM 766 C C . ILE A 1 96 ? -7.099 1.027 3.735 1.00 93.94 96 ILE A C 1
ATOM 768 O O . ILE A 1 96 ? -7.097 1.185 2.515 1.00 93.94 96 ILE A O 1
ATOM 772 N N . THR A 1 97 ? -7.845 1.782 4.539 1.00 92.44 97 THR A N 1
ATOM 773 C CA . THR A 1 97 ? -8.755 2.830 4.047 1.00 92.44 97 THR A CA 1
ATOM 774 C C . THR A 1 97 ? -8.088 4.196 4.012 1.00 92.44 97 THR A C 1
ATOM 776 O O . THR A 1 97 ? -8.381 5.011 3.135 1.00 92.44 97 THR A O 1
ATOM 779 N N . ASP A 1 98 ? -7.177 4.445 4.951 1.00 93.62 98 ASP A N 1
ATOM 780 C CA . ASP A 1 98 ? -6.485 5.716 5.090 1.00 93.62 98 ASP A CA 1
ATOM 781 C C . ASP A 1 98 ? -4.989 5.449 5.241 1.00 93.62 98 ASP A C 1
ATOM 783 O O . ASP A 1 98 ? -4.574 4.598 6.028 1.00 93.62 98 ASP A O 1
ATOM 787 N N . ILE A 1 99 ? -4.172 6.219 4.534 1.00 95.31 99 ILE A N 1
ATOM 788 C CA . ILE A 1 99 ? -2.721 6.201 4.675 1.00 95.31 99 ILE A CA 1
ATOM 789 C C . ILE A 1 99 ? -2.200 7.634 4.683 1.00 95.31 99 ILE A C 1
ATOM 791 O O . ILE A 1 99 ? -2.528 8.443 3.816 1.00 95.31 99 ILE A O 1
ATOM 795 N N . SER A 1 100 ? -1.369 7.953 5.665 1.00 96.12 100 SER A N 1
ATOM 796 C CA . SER A 1 100 ? -0.579 9.178 5.724 1.00 96.12 100 SER A CA 1
ATOM 797 C C . SER A 1 100 ? 0.889 8.824 5.559 1.00 96.12 100 SER A C 1
ATOM 799 O O . SER A 1 100 ? 1.416 7.976 6.281 1.00 96.12 100 SER A O 1
ATOM 801 N N . VAL A 1 101 ? 1.551 9.509 4.633 1.00 95.25 101 VAL A N 1
ATOM 802 C CA . VAL A 1 101 ? 2.957 9.308 4.298 1.00 95.25 101 VAL A CA 1
ATOM 803 C C . VAL A 1 101 ? 3.715 10.598 4.562 1.00 95.25 101 VAL A C 1
ATOM 805 O O . VAL A 1 101 ? 3.329 11.666 4.085 1.00 95.25 101 VAL A O 1
ATOM 808 N N . THR A 1 102 ? 4.804 10.504 5.318 1.00 95.62 102 THR A N 1
ATOM 809 C CA . THR A 1 102 ? 5.706 11.629 5.575 1.00 95.62 102 THR A CA 1
ATOM 810 C C . THR A 1 102 ? 7.140 11.227 5.263 1.00 95.62 102 THR A C 1
ATOM 812 O O . THR A 1 102 ? 7.749 10.457 6.007 1.00 95.62 102 THR A O 1
ATOM 815 N N . GLU A 1 103 ? 7.700 11.778 4.190 1.00 93.81 103 GLU A N 1
ATOM 816 C CA . GLU A 1 103 ? 9.113 11.639 3.838 1.00 93.81 103 GLU A CA 1
ATOM 817 C C . GLU A 1 103 ? 9.931 12.674 4.616 1.00 93.81 103 GLU A C 1
ATOM 819 O O . GLU A 1 103 ? 9.933 13.863 4.289 1.00 93.81 103 GLU A O 1
ATOM 824 N N . LEU A 1 104 ? 10.625 12.234 5.668 1.00 91.44 104 LEU A N 1
ATOM 825 C CA . LEU A 1 104 ? 11.203 13.137 6.667 1.00 91.44 104 LEU A CA 1
ATOM 826 C C . LEU A 1 104 ? 12.286 14.062 6.092 1.00 91.44 104 LEU A C 1
ATOM 828 O O . LEU A 1 104 ? 12.353 15.229 6.460 1.00 91.44 104 LEU A O 1
ATOM 832 N N . GLN A 1 105 ? 13.125 13.561 5.187 1.00 91.12 105 GLN A N 1
ATOM 833 C CA . GLN A 1 105 ? 14.253 14.310 4.621 1.00 91.12 105 GLN A CA 1
ATOM 834 C C . GLN A 1 105 ? 13.818 15.233 3.487 1.00 91.12 105 GLN A C 1
ATOM 836 O O . GLN A 1 105 ? 14.382 16.310 3.329 1.00 91.12 105 GLN A O 1
ATOM 841 N N . ALA A 1 106 ? 12.829 14.812 2.697 1.00 87.88 106 ALA A N 1
ATOM 842 C CA . ALA A 1 106 ? 12.282 15.630 1.621 1.00 87.88 106 ALA A CA 1
ATOM 843 C C . ALA A 1 106 ? 11.277 16.672 2.143 1.00 87.88 106 ALA A C 1
ATOM 845 O O . ALA A 1 106 ? 10.948 17.612 1.425 1.00 87.88 106 ALA A O 1
ATOM 846 N N . GLY A 1 107 ? 10.776 16.507 3.375 1.00 89.81 107 GLY A N 1
ATOM 847 C CA . GLY A 1 107 ? 9.719 17.351 3.933 1.00 89.81 107 GLY A CA 1
ATOM 848 C C . GLY A 1 107 ? 8.377 17.176 3.217 1.00 89.81 107 GLY A C 1
ATOM 849 O O . GLY A 1 107 ? 7.523 18.056 3.294 1.00 89.81 107 GLY A O 1
ATOM 850 N N . ILE A 1 108 ? 8.193 16.065 2.498 1.00 91.50 108 ILE A N 1
ATOM 851 C CA . ILE A 1 108 ? 6.981 15.791 1.726 1.00 91.50 108 ILE A CA 1
ATOM 852 C C . ILE A 1 108 ? 5.985 15.072 2.628 1.00 91.50 108 ILE A C 1
ATOM 854 O O . ILE A 1 108 ? 6.317 14.081 3.281 1.00 91.50 108 ILE A O 1
ATOM 858 N N . HIS A 1 109 ? 4.748 15.557 2.634 1.00 94.81 109 HIS A N 1
ATOM 859 C CA . HIS A 1 109 ? 3.638 14.914 3.315 1.00 94.81 109 HIS A CA 1
ATOM 860 C C . HIS A 1 109 ? 2.444 14.796 2.376 1.00 94.81 109 HIS A C 1
ATOM 862 O O . HIS A 1 109 ? 2.027 15.782 1.769 1.00 94.81 109 HIS A O 1
ATOM 868 N N . TYR A 1 110 ? 1.879 13.598 2.282 1.00 93.81 110 TYR A N 1
ATOM 869 C CA . TYR A 1 110 ? 0.631 13.360 1.572 1.00 93.81 110 TYR A CA 1
ATOM 870 C C . TYR A 1 110 ? -0.199 12.314 2.303 1.00 93.81 110 TYR A C 1
ATOM 872 O O . TYR A 1 110 ? 0.307 11.523 3.099 1.00 93.81 110 TYR A O 1
ATOM 880 N N . SER A 1 111 ? -1.501 12.316 2.043 1.00 94.12 111 SER A N 1
ATOM 881 C CA . SER A 1 111 ? -2.396 11.298 2.572 1.00 94.12 111 SER A CA 1
ATOM 882 C C . SER A 1 111 ? -3.445 10.918 1.545 1.00 94.12 111 SER A C 1
ATOM 884 O O . SER A 1 111 ? -3.818 11.725 0.695 1.00 94.12 111 SER A O 1
ATOM 886 N N . MET A 1 112 ? -3.894 9.674 1.626 1.00 92.7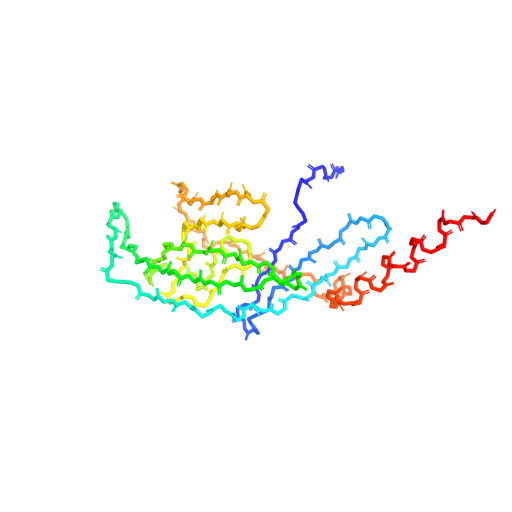5 112 MET A N 1
ATOM 887 C CA . MET A 1 112 ? -5.026 9.159 0.874 1.00 92.75 112 MET A CA 1
ATOM 888 C C . MET A 1 112 ? -6.038 8.634 1.875 1.00 92.75 112 MET A C 1
ATOM 890 O O . MET A 1 112 ? -5.666 7.979 2.846 1.00 92.75 112 MET A O 1
ATOM 894 N N . LYS A 1 113 ? -7.310 8.932 1.636 1.00 91.25 113 LYS A N 1
ATOM 895 C CA . LYS A 1 113 ? -8.412 8.506 2.486 1.00 91.25 113 LYS A CA 1
ATOM 896 C C . LYS A 1 113 ? -9.566 8.039 1.618 1.00 91.25 113 LYS A C 1
ATOM 898 O O . LYS A 1 113 ? -9.960 8.738 0.687 1.00 91.25 113 LYS A O 1
ATOM 903 N N . ALA A 1 114 ? -10.112 6.875 1.940 1.00 89.44 114 ALA A N 1
ATOM 904 C CA . ALA A 1 114 ? -11.338 6.396 1.336 1.00 89.44 114 ALA A CA 1
ATOM 905 C C . ALA A 1 114 ? -12.505 7.302 1.758 1.00 89.44 114 ALA A C 1
ATOM 907 O O . ALA A 1 114 ? -12.794 7.464 2.943 1.00 89.44 114 ALA A O 1
ATOM 908 N N . GLU A 1 115 ? -13.180 7.899 0.777 1.00 87.62 115 GLU A N 1
ATOM 909 C CA . GLU A 1 115 ? -14.388 8.699 1.014 1.00 87.62 115 GLU A CA 1
ATOM 910 C C . GLU A 1 115 ? -15.657 7.843 0.991 1.00 87.62 115 GLU A C 1
ATOM 912 O O . GLU A 1 115 ? -16.607 8.110 1.722 1.00 87.62 115 GLU A O 1
ATOM 917 N N . LYS A 1 116 ? -15.679 6.810 0.142 1.00 86.62 116 LYS A N 1
ATOM 918 C CA . LYS A 1 116 ? -16.819 5.913 -0.032 1.00 86.62 116 LYS A CA 1
ATOM 919 C C . LYS A 1 116 ? -16.3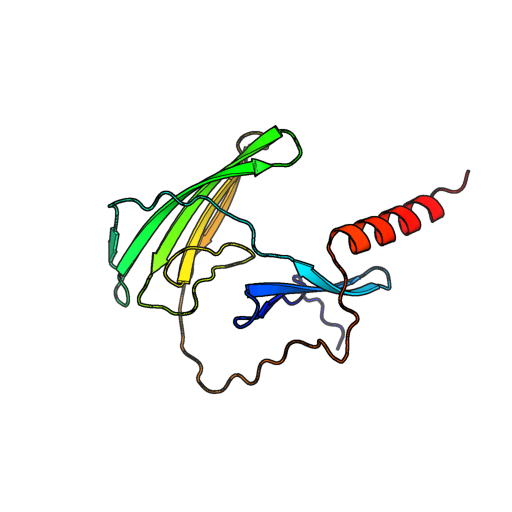47 4.532 -0.461 1.00 86.62 116 LYS A C 1
ATOM 921 O O . LYS A 1 116 ? -15.540 4.409 -1.380 1.00 86.62 116 LYS A O 1
ATOM 926 N N . ILE A 1 117 ? -16.922 3.504 0.153 1.00 85.31 117 ILE A N 1
ATOM 927 C CA . ILE A 1 117 ? -16.697 2.102 -0.200 1.00 85.31 117 ILE A CA 1
ATOM 928 C C . ILE A 1 117 ? -18.008 1.543 -0.749 1.00 85.31 117 ILE A C 1
ATOM 930 O O . ILE A 1 117 ? -19.096 1.856 -0.270 1.00 85.31 117 ILE A O 1
ATOM 934 N N . THR A 1 118 ? -17.941 0.789 -1.842 1.00 85.12 118 THR A N 1
ATOM 935 C CA . THR A 1 118 ? -19.122 0.189 -2.471 1.00 85.12 118 THR A CA 1
ATOM 936 C C . THR A 1 118 ? -18.746 -1.177 -3.003 1.00 85.12 118 THR A C 1
ATOM 938 O O . THR A 1 118 ? -17.838 -1.289 -3.825 1.00 85.12 118 THR A O 1
ATOM 941 N N . LEU A 1 119 ? -19.461 -2.203 -2.552 1.00 81.62 119 LEU A N 1
ATOM 942 C CA . LEU A 1 119 ? -19.290 -3.552 -3.061 1.00 81.62 119 LEU A CA 1
ATOM 943 C C . LEU A 1 119 ? -19.926 -3.660 -4.450 1.00 81.62 119 LEU A C 1
ATOM 945 O O . LEU A 1 119 ? -21.090 -3.306 -4.643 1.00 81.62 119 LEU A O 1
ATOM 949 N N . LYS A 1 120 ? -19.155 -4.156 -5.415 1.00 83.25 120 LYS A N 1
ATOM 950 C CA . LYS A 1 120 ? -19.635 -4.498 -6.753 1.00 83.25 120 LYS A CA 1
ATOM 951 C C . LYS A 1 120 ? -19.384 -5.981 -6.987 1.00 83.25 120 LYS A C 1
ATOM 953 O O . LYS A 1 120 ? -18.240 -6.421 -6.946 1.00 83.25 120 LYS A O 1
ATOM 958 N N . ASN A 1 121 ? -20.454 -6.733 -7.217 1.00 76.44 121 ASN A N 1
ATOM 959 C CA . ASN A 1 121 ? -20.410 -8.196 -7.310 1.00 76.44 121 ASN A CA 1
ATOM 960 C C . ASN A 1 121 ? -20.144 -8.710 -8.735 1.00 76.44 121 ASN A C 1
ATOM 962 O O . ASN A 1 121 ? -20.036 -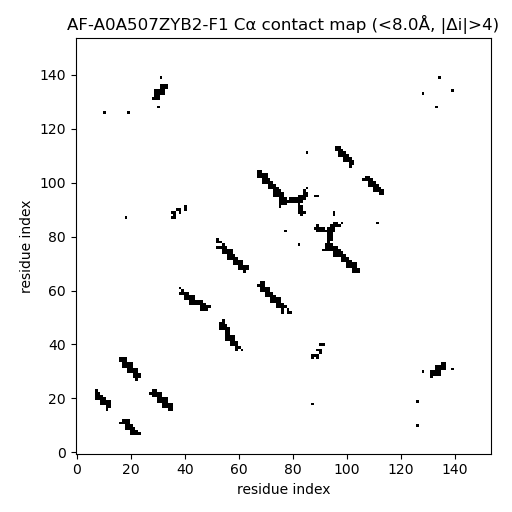9.913 -8.942 1.00 76.44 121 ASN A O 1
ATOM 966 N N . ASP A 1 122 ? -20.056 -7.819 -9.720 1.00 76.88 122 ASP A N 1
ATOM 967 C CA . ASP A 1 122 ? -20.042 -8.125 -11.151 1.00 76.88 122 ASP A CA 1
ATOM 968 C C . ASP A 1 122 ? -18.743 -7.699 -11.863 1.00 76.88 122 ASP A C 1
ATOM 970 O O . ASP A 1 122 ? -18.724 -7.528 -13.082 1.00 76.88 122 ASP A O 1
ATOM 974 N N . LEU A 1 123 ? -17.625 -7.552 -11.139 1.00 72.88 123 LEU A N 1
ATOM 975 C CA . LEU A 1 123 ? -16.338 -7.272 -11.781 1.00 72.88 123 LEU A CA 1
ATOM 976 C C . LEU A 1 123 ? -15.699 -8.534 -12.369 1.00 72.88 123 LEU A C 1
ATOM 978 O O . LEU A 1 123 ? -15.149 -9.366 -11.652 1.00 72.88 123 LEU A O 1
ATOM 982 N N . SER A 1 124 ? -15.650 -8.608 -13.698 1.00 72.81 124 SER A N 1
ATOM 983 C CA . SER A 1 124 ? -14.708 -9.469 -14.417 1.00 72.81 124 SER A CA 1
ATOM 984 C C . SER A 1 124 ? -13.401 -8.707 -14.670 1.00 72.81 124 SER A C 1
ATOM 986 O O . SER A 1 124 ? -13.180 -8.167 -15.755 1.00 72.81 124 SER A O 1
ATOM 988 N N . LEU A 1 125 ? -12.538 -8.618 -13.656 1.00 76.94 125 LEU A N 1
ATOM 989 C CA . LEU A 1 125 ? -11.167 -8.133 -13.833 1.00 76.94 125 LEU A CA 1
ATOM 990 C C . LEU A 1 125 ? -10.271 -9.297 -14.252 1.00 76.94 125 LEU A C 1
ATOM 992 O O . LEU A 1 125 ? -10.328 -10.379 -13.671 1.00 76.94 125 LEU A O 1
ATOM 996 N N . GLN A 1 126 ? -9.453 -9.075 -15.276 1.00 84.06 126 GLN A N 1
ATOM 997 C CA . GLN A 1 126 ? -8.415 -10.003 -15.709 1.00 84.06 126 GLN A CA 1
ATOM 998 C C . GLN A 1 126 ? -7.119 -9.217 -15.833 1.00 84.06 126 GLN A C 1
ATOM 1000 O O . GLN A 1 126 ? -7.088 -8.164 -16.469 1.00 84.06 126 GLN A O 1
ATOM 1005 N N . ILE A 1 127 ? -6.060 -9.726 -15.214 1.00 87.00 127 ILE A N 1
ATOM 1006 C CA . ILE A 1 127 ? -4.721 -9.174 -15.391 1.00 87.00 127 ILE A CA 1
ATOM 1007 C C . ILE A 1 127 ? -4.280 -9.555 -16.815 1.00 87.00 127 ILE A C 1
ATOM 1009 O O . ILE A 1 127 ? -4.372 -10.738 -17.158 1.00 87.00 127 ILE A O 1
ATOM 1013 N N . PRO A 1 128 ? -3.812 -8.614 -17.659 1.00 90.31 128 PRO A N 1
ATOM 1014 C CA . PRO A 1 128 ? -3.482 -8.879 -19.065 1.00 90.31 128 PRO A CA 1
ATOM 1015 C C . PRO A 1 128 ? -2.145 -9.631 -19.241 1.00 90.31 128 PRO A C 1
ATOM 1017 O O . PRO A 1 128 ? -1.326 -9.294 -20.090 1.00 90.31 128 PRO A O 1
ATOM 1020 N N . LEU A 1 129 ? -1.924 -10.688 -18.450 1.00 89.00 129 LEU A N 1
ATOM 1021 C CA . LEU A 1 129 ? -0.709 -11.516 -18.433 1.00 89.00 129 LEU A CA 1
ATOM 1022 C C . LEU A 1 129 ? -0.444 -12.240 -19.762 1.00 89.00 129 LEU A C 1
ATOM 1024 O O . LEU A 1 129 ? 0.671 -12.690 -20.003 1.00 89.00 129 LEU A O 1
ATOM 1028 N N . LYS A 1 130 ? -1.472 -12.403 -20.605 1.00 90.75 130 LYS A N 1
ATOM 1029 C CA . LYS A 1 130 ? -1.354 -13.030 -21.933 1.00 90.75 130 LYS A CA 1
ATOM 1030 C C . LYS A 1 130 ? -1.013 -12.029 -23.034 1.00 90.75 130 LYS A C 1
ATOM 1032 O O . LYS A 1 130 ? -0.423 -12.422 -24.035 1.00 90.75 130 LYS A O 1
ATOM 1037 N N . ASP A 1 131 ? -1.410 -10.774 -22.851 1.00 90.94 131 ASP A N 1
ATOM 1038 C CA . ASP A 1 131 ? -1.314 -9.736 -23.878 1.00 90.94 131 ASP A CA 1
ATOM 1039 C C . ASP A 1 131 ? -0.039 -8.902 -23.724 1.00 90.94 131 ASP A C 1
ATOM 1041 O O . ASP A 1 131 ? 0.443 -8.321 -24.695 1.00 90.94 131 ASP A O 1
ATOM 1045 N N . LEU A 1 132 ? 0.513 -8.847 -22.508 1.00 92.75 132 LEU A N 1
ATOM 1046 C CA . LEU A 1 132 ? 1.667 -8.028 -22.165 1.00 92.75 132 LEU A CA 1
ATOM 1047 C C . LEU A 1 132 ? 2.782 -8.866 -21.547 1.00 92.75 132 LEU A C 1
ATOM 1049 O O . LEU A 1 132 ? 2.562 -9.668 -20.642 1.00 92.75 132 LEU A O 1
ATOM 1053 N N . GLU A 1 133 ? 4.005 -8.614 -22.009 1.00 94.62 133 GLU A N 1
ATOM 1054 C CA . GLU A 1 133 ? 5.214 -9.156 -21.395 1.00 94.62 133 GLU A CA 1
ATOM 1055 C C . GLU A 1 133 ? 5.347 -8.630 -19.959 1.00 94.62 133 GLU A C 1
ATOM 1057 O O . GLU A 1 133 ? 5.241 -7.421 -19.717 1.00 94.62 133 GLU A O 1
ATOM 1062 N N . VAL A 1 134 ? 5.595 -9.543 -19.018 1.00 95.12 134 VAL A N 1
ATOM 1063 C CA . VAL A 1 134 ? 5.870 -9.220 -17.616 1.00 95.12 134 VAL A CA 1
ATOM 1064 C C . VAL A 1 134 ? 7.372 -9.037 -17.433 1.00 95.12 134 VAL A C 1
ATOM 1066 O O . VAL A 1 134 ? 8.151 -9.924 -17.771 1.00 95.12 134 VAL A O 1
ATOM 1069 N N . ILE A 1 135 ? 7.759 -7.900 -16.867 1.00 94.81 135 ILE A N 1
ATOM 1070 C CA . ILE A 1 135 ? 9.132 -7.575 -16.486 1.00 94.81 135 ILE A CA 1
ATOM 1071 C C . ILE A 1 135 ? 9.185 -7.120 -15.030 1.00 94.81 135 ILE A C 1
ATOM 1073 O O . ILE A 1 135 ? 8.195 -6.690 -14.450 1.00 94.81 135 ILE A O 1
ATOM 1077 N N . THR A 1 136 ? 10.362 -7.161 -14.436 1.00 94.62 136 THR A N 1
ATOM 1078 C CA . THR A 1 136 ? 10.651 -6.612 -13.112 1.00 94.62 136 THR A CA 1
ATOM 1079 C C . THR A 1 136 ? 10.933 -5.108 -13.175 1.00 94.62 136 THR A C 1
ATOM 1081 O O . THR A 1 136 ? 11.265 -4.552 -14.228 1.00 94.62 136 THR A O 1
ATOM 1084 N N . ASP A 1 137 ? 10.863 -4.425 -12.027 1.00 90.38 137 ASP A N 1
ATOM 1085 C CA . ASP A 1 137 ? 11.276 -3.016 -11.941 1.00 90.38 137 ASP A CA 1
ATOM 1086 C C . ASP A 1 137 ? 12.747 -2.823 -12.356 1.00 90.38 137 ASP A C 1
ATOM 1088 O O . ASP A 1 137 ? 13.075 -1.882 -13.074 1.00 90.38 137 ASP A O 1
ATOM 1092 N N . SER A 1 138 ? 13.644 -3.747 -11.995 1.00 90.75 138 SER A N 1
ATOM 1093 C CA . SER A 1 138 ? 15.065 -3.655 -12.357 1.00 90.75 138 SER A CA 1
ATOM 1094 C C . SER A 1 138 ? 15.296 -3.767 -13.870 1.00 90.75 138 SER A C 1
ATOM 1096 O O . SER A 1 138 ? 16.119 -3.029 -14.423 1.00 90.75 138 SER A O 1
ATOM 1098 N N . GLU A 1 139 ? 14.542 -4.623 -14.561 1.00 94.12 139 GLU A N 1
ATOM 1099 C CA . GLU A 1 139 ? 14.551 -4.721 -16.023 1.00 94.12 139 GLU A CA 1
ATOM 1100 C C . GLU A 1 139 ? 14.023 -3.442 -16.676 1.00 94.12 139 GLU A C 1
ATOM 1102 O O . GLU A 1 139 ? 14.639 -2.941 -17.621 1.00 94.12 139 GLU A O 1
ATOM 1107 N N . LEU A 1 140 ? 12.951 -2.851 -16.138 1.00 92.12 140 LEU A N 1
ATOM 1108 C CA . LEU A 1 140 ? 12.445 -1.560 -16.604 1.00 92.12 140 LEU A CA 1
ATOM 1109 C C . LEU A 1 140 ? 13.513 -0.462 -16.472 1.00 92.12 140 LEU A C 1
ATOM 1111 O O . LEU A 1 140 ? 13.772 0.276 -17.427 1.00 92.12 140 LEU A O 1
ATOM 1115 N N . GLN A 1 141 ? 14.187 -0.382 -15.320 1.00 90.44 141 GLN A N 1
ATOM 1116 C CA . GLN A 1 141 ? 15.284 0.568 -15.109 1.00 90.44 141 GLN A CA 1
ATOM 1117 C C . GLN A 1 141 ? 16.430 0.345 -16.106 1.00 90.44 141 GLN A C 1
ATOM 1119 O O . GLN A 1 141 ? 17.017 1.309 -16.601 1.00 90.44 141 GLN A O 1
ATOM 1124 N N . ALA A 1 142 ? 16.753 -0.908 -16.437 1.00 92.56 142 ALA A N 1
ATOM 1125 C CA . ALA A 1 142 ? 17.773 -1.225 -17.431 1.00 92.56 142 ALA A CA 1
ATOM 1126 C C . ALA A 1 142 ? 17.375 -0.762 -18.845 1.00 92.56 142 ALA A C 1
ATOM 1128 O O . ALA A 1 142 ? 18.222 -0.227 -19.566 1.00 92.56 142 ALA A O 1
ATOM 1129 N N . ILE A 1 143 ? 16.101 -0.909 -19.228 1.00 90.81 143 ILE A N 1
ATOM 1130 C CA . ILE A 1 143 ? 15.569 -0.407 -20.505 1.00 90.81 143 ILE A CA 1
ATOM 1131 C C . ILE A 1 143 ? 15.709 1.118 -20.573 1.00 90.81 143 ILE A C 1
ATOM 1133 O O . ILE A 1 143 ? 16.303 1.637 -21.521 1.00 90.81 143 ILE A O 1
ATOM 1137 N N . PHE A 1 144 ? 15.252 1.839 -19.545 1.00 88.38 144 PHE A N 1
ATOM 1138 C CA . PHE A 1 144 ? 15.342 3.302 -19.520 1.00 88.38 144 PHE A CA 1
ATOM 1139 C C . PHE A 1 144 ? 16.784 3.817 -19.522 1.00 88.38 144 PHE A C 1
ATOM 1141 O O . PHE A 1 144 ? 17.084 4.803 -20.195 1.00 88.38 144 PHE A O 1
ATOM 1148 N N . ARG A 1 145 ? 17.710 3.143 -18.825 1.00 89.06 145 ARG A N 1
ATOM 1149 C CA . ARG A 1 145 ? 19.141 3.494 -18.863 1.00 89.06 145 ARG A CA 1
ATOM 1150 C C . ARG A 1 145 ? 19.718 3.383 -20.275 1.00 89.06 145 ARG A C 1
ATOM 1152 O O . ARG A 1 145 ? 20.411 4.303 -20.700 1.00 89.06 145 ARG A O 1
ATOM 1159 N N . LYS A 1 146 ? 19.401 2.302 -20.999 1.00 89.12 146 LYS A N 1
ATOM 1160 C CA . LYS A 1 146 ? 19.835 2.094 -22.393 1.00 89.12 146 LYS A CA 1
ATOM 1161 C C . LYS A 1 146 ? 19.237 3.126 -23.350 1.00 89.12 146 LYS A C 1
ATOM 1163 O O . LYS A 1 146 ? 19.921 3.597 -24.249 1.00 89.12 146 LYS A O 1
ATOM 1168 N N . MET A 1 147 ? 17.972 3.497 -23.160 1.00 86.19 147 MET A N 1
ATOM 1169 C CA . MET A 1 147 ? 17.350 4.559 -23.955 1.00 86.19 147 MET A CA 1
ATOM 1170 C C . MET A 1 147 ? 18.068 5.892 -23.728 1.00 86.19 147 MET A C 1
ATOM 1172 O O . MET A 1 147 ? 18.518 6.510 -24.686 1.00 86.19 147 MET A O 1
ATOM 1176 N N . ASN A 1 148 ? 18.268 6.295 -22.471 1.00 83.25 148 ASN A N 1
ATOM 1177 C CA . ASN A 1 148 ? 18.923 7.562 -22.139 1.00 83.25 148 ASN A CA 1
ATOM 1178 C C . ASN A 1 148 ? 20.380 7.647 -22.623 1.00 83.25 148 ASN A C 1
ATOM 1180 O O . ASN A 1 148 ? 20.812 8.730 -23.016 1.00 83.25 148 ASN A O 1
ATOM 1184 N N . SER A 1 149 ? 21.137 6.541 -22.624 1.00 79.94 149 SER A N 1
ATOM 1185 C CA . SER A 1 149 ? 22.497 6.530 -23.187 1.00 79.94 149 SER A CA 1
ATOM 1186 C C . SER A 1 149 ? 22.512 6.771 -24.695 1.00 79.94 149 SER A C 1
ATOM 1188 O O . SER A 1 149 ? 23.445 7.386 -25.191 1.00 79.94 149 SER A O 1
ATOM 1190 N N . ASN A 1 150 ? 21.469 6.353 -25.415 1.00 74.62 150 ASN A N 1
ATOM 1191 C CA . ASN A 1 150 ? 21.370 6.544 -26.863 1.00 74.62 150 ASN A CA 1
ATOM 1192 C C . ASN A 1 150 ? 20.928 7.969 -27.258 1.00 74.62 150 ASN A C 1
ATOM 1194 O O . ASN A 1 150 ? 21.044 8.337 -28.423 1.00 74.62 150 ASN A O 1
ATOM 1198 N N . PHE A 1 151 ? 20.417 8.769 -26.313 1.00 62.03 151 PHE A N 1
ATOM 1199 C CA . PHE A 1 151 ? 19.947 10.144 -26.543 1.00 62.03 151 PHE A CA 1
ATOM 1200 C C . PHE A 1 151 ? 20.986 11.231 -26.224 1.00 62.03 151 PHE A C 1
ATOM 1202 O O . PHE A 1 151 ? 20.699 12.410 -26.429 1.00 62.03 151 PHE A O 1
ATOM 1209 N N . ARG A 1 152 ? 22.181 10.874 -25.734 1.00 55.84 152 ARG A N 1
ATOM 1210 C CA . ARG A 1 152 ? 23.319 11.800 -25.646 1.00 55.84 152 ARG A CA 1
ATOM 1211 C C . ARG A 1 152 ? 24.219 11.592 -26.869 1.00 55.84 152 ARG A C 1
ATOM 1213 O O . ARG A 1 152 ? 25.055 10.696 -26.813 1.00 55.84 152 ARG A O 1
ATOM 1220 N N . PRO A 1 153 ? 24.038 12.342 -27.972 1.00 51.09 153 PRO A N 1
ATOM 1221 C CA . PRO A 1 153 ? 25.078 12.422 -28.984 1.00 51.09 153 PRO A CA 1
ATOM 1222 C C . PRO A 1 153 ? 26.280 13.161 -28.379 1.00 51.09 153 PRO A C 1
ATOM 1224 O O . PRO A 1 153 ? 26.092 14.139 -27.647 1.00 51.09 153 PRO A O 1
ATOM 1227 N N . ASP A 1 154 ? 27.475 12.643 -28.648 1.00 49.97 154 ASP A N 1
ATOM 1228 C CA . ASP A 1 154 ? 28.744 13.336 -28.408 1.00 49.97 154 ASP A CA 1
ATOM 1229 C C . ASP A 1 154 ? 28.807 14.676 -29.166 1.00 49.97 154 ASP A C 1
ATOM 1231 O O . ASP A 1 154 ? 28.252 14.753 -30.292 1.00 49.97 154 ASP A O 1
#

Sequence (154 aa):
MPRLGLYDPMYFDLNCEIFYKEINSAGIHKLVSLPPKDIDWNIKKETRITSDYELFKAEAMVDNNKGGKTKLVAWFSPDLPPNFGPGLFNDLPGMITDISVTELQAGIHYSMKAEKITLKNDLSLQIPLKDLEVITDSELQAIFRKMNSNFRPD

pLDDT: mean 85.62, std 13.34, range [31.3, 97.94]

Nearest PDB structures (foldseek):
  2qux-assembly4_K  TM=3.003E-01  e=3.990E-01  Pseudomonas phage PP7
  5che-assembly1_C  TM=3.372E-01  e=1.153E+00  Arabidopsis thaliana
  5che-assembly1_D  TM=3.712E-01  e=2.995E+00  Arabidopsis thaliana

Solvent-accessible surface area (backbone atoms only — not comparable to full-atom values): 9377 Å² total; per-residue (Å²): 132,88,79,90,58,102,63,66,58,73,47,73,40,86,90,78,58,34,32,34,38,41,44,80,55,98,93,42,71,32,28,32,48,41,71,67,66,92,61,78,63,47,76,49,93,55,68,47,79,54,102,87,50,61,29,39,31,31,37,34,77,44,78,43,101,84,80,37,46,33,43,38,41,36,31,28,18,64,91,38,80,59,47,42,30,76,86,79,46,55,84,44,84,15,20,37,47,30,42,37,43,34,35,66,79,80,70,45,72,55,70,51,67,68,88,78,86,81,92,73,95,79,77,87,81,74,81,62,71,89,84,30,60,76,38,43,60,69,56,52,53,52,51,52,51,55,53,56,60,72,70,60,78,131

Foldseek 3Di:
DPPPDPAFDWDADPVQRWIWGFDDDPNDTATAIDHADDWPWDWDPDWDDDPPFIWTKIWTWDADPVRWIKIKIWIFGLVADDQEEPDRRGDDNGYTAKMWIAGPVVRDIDMHGHPDDDDDPDDPDDDVPVPHHYDYPVVVVVVVVVVVVVPDDD

Mean predicted aligned error: 7.31 Å

InterPro domains:
  IPR005901 GLPGLI family protein [TIGR01200] (28-147)

Radius of gyration: 18.26 Å; Cα contacts (8 Å, |Δi|>4): 258; chains: 1; bounding box: 50×33×49 Å